Protein AF-A0A8E5ES76-F1 (afdb_monomer_lite)

Sequence (83 aa):
FFDPAGGGDPVLFQHLFWFFGHPEVYVIIFPAFGIISQVVSTFSHRPVFGYIGMVYAMIGIAVFGFMVWAHHMFTVGLSADAA

Organism: NCBI:txid2811089

Foldseek 3Di:
DPDVVVPHNVVVVLCVCLLPVQLVVLVVCVVVVVVVQVVCCVVVVHHRPPVVVVVVVSVVCNVCSNVPSCVVVPPVDDPPVSD

pLDDT: mean 96.32, std 4.77, range [61.78, 98.62]

Secondary structure (DSSP, 8-state):
---GGGT--HHHHHHHHHHHHHHHHHHHHHHHHHHHHHHHHHHHTSPPTTHHHHHHHHHHHHHHTTS-GGGGGTTS---GGG-

Radius of gyration: 18.64 Å; chains: 1; bounding box: 39×19×57 Å

Structure (mmCIF, N/CA/C/O backbone):
data_AF-A0A8E5ES76-F1
#
_entry.id   AF-A0A8E5ES76-F1
#
loop_
_atom_site.group_PDB
_atom_site.id
_atom_site.type_symbol
_atom_site.label_atom_id
_atom_site.label_alt_id
_atom_site.label_comp_id
_atom_site.label_asym_id
_atom_site.label_entity_id
_atom_site.label_seq_id
_atom_site.pdbx_PDB_ins_code
_atom_site.Cartn_x
_atom_site.Cartn_y
_atom_site.Cartn_z
_atom_site.occupancy
_atom_site.B_iso_or_equiv
_atom_site.auth_seq_id
_atom_site.auth_comp_id
_atom_site.auth_asym_id
_atom_site.auth_atom_id
_atom_site.pdbx_PDB_model_num
ATOM 1 N N . PHE A 1 1 ? 7.159 7.124 -25.321 1.00 90.75 1 PHE A N 1
ATOM 2 C CA . PHE A 1 1 ? 7.447 6.766 -23.915 1.00 9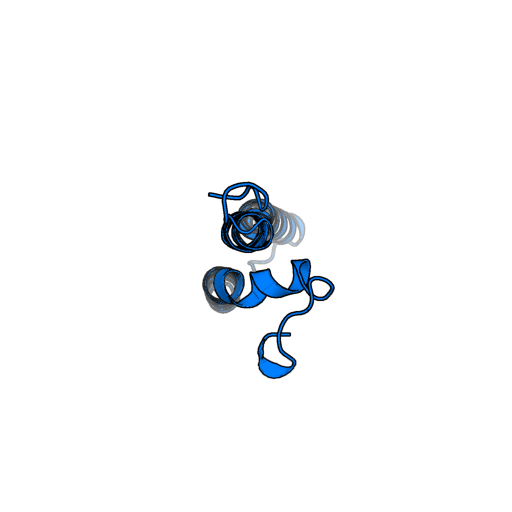0.75 1 PHE A CA 1
ATOM 3 C C . PHE A 1 1 ? 7.436 5.262 -23.697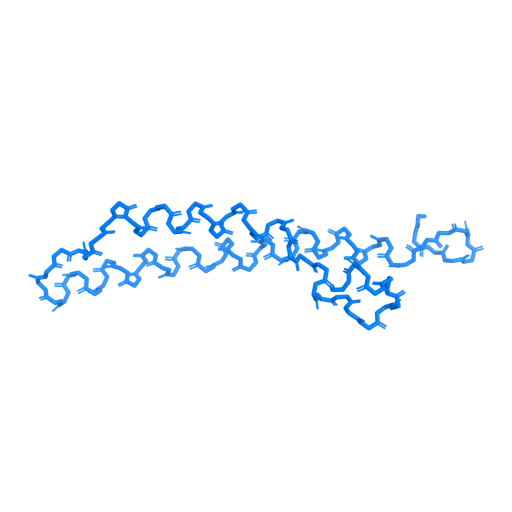 1.00 90.75 1 PHE A C 1
ATOM 5 O O . PHE A 1 1 ? 8.448 4.756 -23.244 1.00 90.75 1 PHE A O 1
ATOM 12 N N . PHE A 1 2 ? 6.359 4.549 -24.049 1.00 97.56 2 PHE A N 1
ATOM 13 C CA . PHE A 1 2 ? 6.249 3.102 -23.783 1.00 97.56 2 PHE A CA 1
ATOM 14 C C . PHE A 1 2 ? 6.305 2.206 -25.032 1.00 97.56 2 PHE A C 1
ATOM 16 O O . PHE A 1 2 ? 6.385 0.995 -24.888 1.00 97.56 2 PHE A O 1
ATOM 23 N N . ASP A 1 3 ? 6.241 2.777 -26.242 1.00 97.06 3 ASP A N 1
ATOM 24 C CA . ASP A 1 3 ? 6.306 2.022 -27.503 1.00 97.06 3 ASP A CA 1
ATOM 25 C C . ASP A 1 3 ? 7.754 1.599 -27.821 1.00 97.06 3 ASP A C 1
ATOM 27 O O . ASP A 1 3 ? 8.579 2.482 -28.094 1.00 97.06 3 ASP A O 1
ATOM 31 N N . PRO A 1 4 ? 8.069 0.290 -27.843 1.00 95.50 4 PRO A N 1
ATOM 32 C CA . PRO A 1 4 ? 9.401 -0.201 -28.185 1.00 95.50 4 PRO A CA 1
ATOM 33 C C . PRO A 1 4 ? 9.857 0.181 -29.594 1.00 95.50 4 PRO A C 1
ATOM 35 O O . PRO A 1 4 ? 11.046 0.419 -29.799 1.00 95.50 4 PRO A O 1
ATOM 38 N N . ALA A 1 5 ? 8.939 0.278 -30.567 1.00 97.06 5 ALA A N 1
ATOM 39 C CA . ALA A 1 5 ? 9.285 0.628 -31.947 1.00 97.06 5 ALA A CA 1
ATOM 40 C C . ALA A 1 5 ? 9.849 2.057 -32.055 1.00 97.06 5 ALA A C 1
ATOM 42 O O . ALA A 1 5 ? 10.628 2.354 -32.958 1.00 97.06 5 ALA A O 1
ATOM 43 N N . GLY A 1 6 ? 9.492 2.922 -31.100 1.00 96.31 6 GLY A N 1
ATOM 44 C CA . GLY A 1 6 ? 10.027 4.273 -30.937 1.00 96.31 6 GLY A CA 1
ATOM 45 C C . GLY A 1 6 ? 11.102 4.407 -29.851 1.00 96.31 6 GLY A C 1
ATOM 46 O O . GLY A 1 6 ? 11.367 5.529 -29.423 1.00 96.31 6 GLY A O 1
ATOM 47 N N . GLY A 1 7 ? 11.680 3.303 -29.358 1.00 95.81 7 GLY A N 1
ATOM 48 C CA . GLY A 1 7 ? 12.700 3.306 -28.296 1.00 95.81 7 GLY A CA 1
ATOM 49 C C . GLY A 1 7 ? 12.162 3.502 -26.871 1.00 95.81 7 GLY A C 1
ATOM 50 O O . GLY A 1 7 ? 12.926 3.836 -25.970 1.00 95.81 7 GLY A O 1
ATOM 51 N N . GLY A 1 8 ? 10.852 3.349 -26.662 1.00 96.94 8 GLY A N 1
ATOM 52 C CA . GLY A 1 8 ? 10.219 3.356 -25.344 1.00 96.94 8 GLY A CA 1
ATOM 53 C C . GLY A 1 8 ? 10.288 2.007 -24.623 1.00 96.94 8 GLY A C 1
ATOM 54 O O . GLY A 1 8 ? 10.656 0.995 -25.212 1.00 96.94 8 GLY A O 1
ATOM 55 N N . ASP A 1 9 ? 9.882 1.997 -23.352 1.00 96.88 9 ASP A N 1
ATOM 56 C CA . ASP A 1 9 ? 9.881 0.795 -22.512 1.00 96.88 9 ASP A CA 1
ATOM 57 C C . ASP A 1 9 ? 8.474 0.503 -21.948 1.00 96.88 9 ASP A C 1
ATOM 59 O O . ASP A 1 9 ? 7.952 1.299 -21.164 1.00 96.88 9 ASP A O 1
ATOM 63 N N . PRO A 1 10 ? 7.828 -0.620 -22.304 1.00 95.94 10 PRO A N 1
ATOM 64 C CA . PRO A 1 10 ? 6.528 -0.995 -21.757 1.00 95.94 10 PRO A CA 1
ATOM 65 C C . PRO A 1 10 ? 6.591 -1.405 -20.274 1.00 95.94 10 PRO A C 1
ATOM 67 O O . PRO A 1 10 ? 5.576 -1.319 -19.581 1.00 95.94 10 PRO A O 1
ATOM 70 N N . VAL A 1 11 ? 7.752 -1.816 -19.749 1.00 97.12 11 VAL A N 1
ATOM 71 C CA . VAL A 1 11 ? 7.938 -2.145 -18.322 1.00 97.12 11 VAL A CA 1
ATOM 72 C C . VAL A 1 11 ? 7.944 -0.876 -17.466 1.00 97.12 11 VAL A C 1
ATOM 74 O O . VAL A 1 11 ? 7.426 -0.888 -16.348 1.00 97.12 11 VAL A O 1
ATOM 77 N N . LEU A 1 12 ? 8.392 0.259 -18.012 1.00 96.88 12 LEU A N 1
ATOM 78 C CA . LEU A 1 12 ? 8.260 1.562 -17.356 1.00 96.88 12 LEU A CA 1
ATOM 79 C C . LEU A 1 12 ? 6.797 1.889 -17.019 1.00 96.88 12 LEU A C 1
ATOM 81 O O . LEU A 1 12 ? 6.520 2.387 -15.929 1.00 96.88 12 LEU A O 1
ATOM 85 N N . PHE A 1 13 ? 5.849 1.579 -17.914 1.00 97.69 13 PHE A N 1
ATOM 86 C CA . PHE A 1 13 ? 4.426 1.753 -17.609 1.00 97.69 13 PHE A CA 1
ATOM 87 C C . PHE A 1 13 ? 4.006 0.895 -16.411 1.00 97.69 13 PHE A C 1
ATOM 89 O O . PHE A 1 13 ? 3.302 1.389 -15.536 1.00 97.69 13 PHE A O 1
ATOM 96 N N . GLN A 1 14 ? 4.471 -0.355 -16.333 1.00 97.81 14 GLN A N 1
ATOM 97 C CA . GLN A 1 14 ? 4.155 -1.247 -15.214 1.00 97.81 14 GLN A CA 1
ATOM 98 C C . GLN A 1 14 ? 4.699 -0.717 -13.885 1.00 97.81 14 GLN A C 1
ATOM 100 O O . GLN A 1 14 ? 3.970 -0.733 -12.898 1.00 97.81 14 GLN A O 1
ATOM 105 N N . HIS A 1 15 ? 5.926 -0.186 -13.852 1.00 97.50 15 HIS A N 1
ATOM 106 C CA . HIS A 1 15 ? 6.464 0.436 -12.639 1.00 97.50 15 HIS A CA 1
ATOM 107 C C . HIS A 1 15 ? 5.600 1.609 -12.178 1.00 97.50 15 HIS A C 1
ATOM 109 O O . HIS A 1 15 ? 5.247 1.674 -11.006 1.00 97.50 15 HIS A O 1
ATOM 115 N N . LEU A 1 16 ? 5.231 2.513 -13.090 1.00 98.00 16 LEU A N 1
ATOM 116 C CA . LEU A 1 16 ? 4.401 3.674 -12.762 1.00 98.00 16 LEU A CA 1
ATOM 117 C C . LEU A 1 16 ? 2.995 3.260 -12.318 1.00 98.00 16 LEU A C 1
ATOM 119 O O . LEU A 1 16 ? 2.477 3.778 -11.330 1.00 98.00 16 LEU A O 1
ATOM 123 N N . PHE A 1 17 ? 2.395 2.309 -13.033 1.00 98.44 17 PHE A N 1
ATOM 124 C CA . PHE A 1 17 ? 1.068 1.802 -12.730 1.00 98.44 17 PHE A CA 1
ATOM 125 C C . PHE A 1 17 ? 1.038 1.122 -11.366 1.00 98.44 17 PHE A C 1
ATOM 127 O O . PHE A 1 17 ? 0.195 1.468 -10.549 1.00 98.44 17 PHE A O 1
ATOM 134 N N . TRP A 1 18 ? 1.968 0.211 -11.075 1.00 98.56 18 TRP A N 1
ATOM 135 C CA . TRP A 1 18 ? 1.965 -0.521 -9.810 1.00 98.56 18 TRP A CA 1
ATOM 136 C C . TRP A 1 18 ? 2.463 0.302 -8.628 1.00 98.56 18 TRP A C 1
ATOM 138 O O . TRP A 1 18 ? 1.956 0.109 -7.523 1.00 98.56 18 TRP A O 1
ATOM 148 N N . PHE A 1 19 ? 3.366 1.264 -8.845 1.00 98.06 19 PHE A N 1
ATOM 149 C CA . PHE A 1 19 ? 3.740 2.232 -7.811 1.00 98.06 19 PHE A CA 1
ATOM 150 C C . PHE A 1 19 ? 2.525 3.017 -7.301 1.00 98.06 19 PHE A C 1
ATOM 152 O O . PHE A 1 19 ? 2.477 3.366 -6.129 1.00 98.06 19 PHE A O 1
ATOM 159 N N . PHE A 1 20 ? 1.522 3.252 -8.152 1.00 98.19 20 PHE A N 1
ATOM 160 C CA . PHE A 1 20 ? 0.216 3.764 -7.737 1.00 98.19 20 PHE A CA 1
ATOM 161 C C . PHE A 1 20 ? -0.729 2.652 -7.248 1.00 98.19 20 PHE A C 1
ATOM 163 O O . PHE A 1 20 ? -1.292 2.746 -6.158 1.00 98.19 20 PHE A O 1
ATOM 170 N N . GLY A 1 21 ? -0.904 1.597 -8.042 1.00 98.38 21 GLY A N 1
ATOM 171 C CA . GLY A 1 21 ? -1.947 0.592 -7.850 1.00 98.38 21 GLY A CA 1
ATOM 172 C C . GLY A 1 21 ? -1.765 -0.235 -6.582 1.00 98.38 21 GLY A C 1
ATOM 173 O O . GLY A 1 21 ? -2.741 -0.695 -5.993 1.00 98.38 21 GLY A O 1
ATOM 174 N N . HIS A 1 22 ? -0.530 -0.412 -6.105 1.00 98.50 22 HIS A N 1
ATOM 175 C CA . HIS A 1 22 ? -0.322 -1.108 -4.845 1.00 98.50 22 HIS A CA 1
ATOM 176 C C . HIS A 1 22 ? -0.668 -0.254 -3.608 1.00 98.50 22 HIS A C 1
ATOM 178 O O . HIS A 1 22 ? -1.435 -0.724 -2.768 1.00 98.50 22 HIS A O 1
ATOM 184 N N . PRO A 1 23 ? -0.240 1.01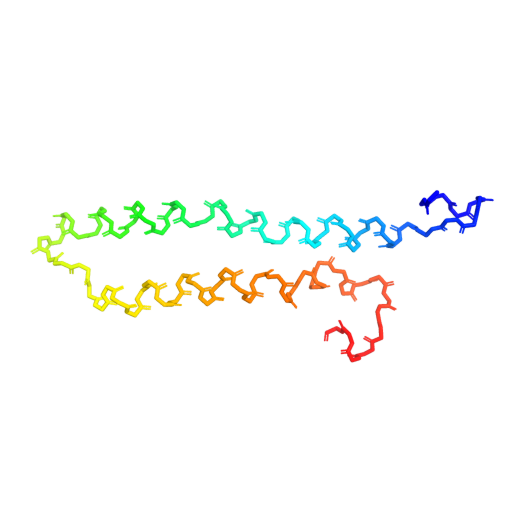4 -3.496 1.00 98.31 23 PRO A N 1
ATOM 185 C CA . PRO A 1 23 ? -0.820 1.935 -2.520 1.00 98.31 23 PRO A CA 1
ATOM 186 C C . PRO A 1 23 ? -2.347 2.080 -2.619 1.00 98.31 23 PRO A C 1
ATOM 188 O O . PRO A 1 23 ? -3.010 2.166 -1.586 1.00 98.31 23 PRO A O 1
ATOM 191 N N . GLU A 1 24 ? -2.929 2.061 -3.824 1.00 98.38 24 GLU A N 1
ATOM 192 C CA . GLU A 1 24 ? -4.383 2.182 -4.023 1.00 98.38 24 GLU A CA 1
ATOM 193 C C . GLU A 1 24 ? -5.170 1.094 -3.277 1.00 98.38 24 GLU A C 1
ATOM 195 O O . GLU A 1 24 ? -6.151 1.402 -2.594 1.00 98.38 24 GLU A O 1
ATOM 200 N N . VAL A 1 25 ? -4.719 -0.166 -3.314 1.00 98.19 25 VAL A N 1
ATOM 201 C CA . VAL A 1 25 ? -5.413 -1.232 -2.572 1.00 98.19 25 VAL A CA 1
ATOM 202 C C . VAL A 1 25 ? -5.380 -1.005 -1.054 1.00 98.19 25 VAL A C 1
ATOM 204 O O . VAL A 1 25 ? -6.326 -1.385 -0.361 1.00 98.19 25 VAL A O 1
ATOM 207 N N . TYR A 1 26 ? -4.358 -0.319 -0.524 1.00 98.00 26 TYR A N 1
ATOM 208 C CA . TYR A 1 26 ? -4.326 0.080 0.887 1.00 98.00 26 TYR A CA 1
ATOM 209 C C . TYR A 1 26 ? -5.251 1.260 1.196 1.00 98.00 26 TYR A C 1
ATOM 211 O O . TYR A 1 26 ? -5.902 1.275 2.242 1.00 98.00 26 TYR A O 1
ATOM 219 N N . VAL A 1 27 ? -5.378 2.220 0.278 1.00 97.06 27 VAL A N 1
ATOM 220 C CA . VAL A 1 27 ? -6.359 3.310 0.406 1.00 97.06 27 VAL A CA 1
ATOM 221 C C . VAL A 1 27 ? -7.779 2.748 0.498 1.00 97.06 27 VAL A C 1
ATOM 223 O O . VAL A 1 27 ? -8.576 3.238 1.293 1.00 97.06 27 VAL A O 1
ATOM 226 N N . ILE A 1 28 ? -8.086 1.689 -0.255 1.00 97.62 28 ILE A N 1
ATOM 227 C CA . ILE A 1 28 ? -9.397 1.026 -0.227 1.00 97.62 28 ILE A CA 1
ATOM 228 C C . ILE A 1 28 ? -9.612 0.240 1.076 1.00 97.62 28 ILE A C 1
ATOM 230 O O . ILE A 1 28 ? -10.716 0.258 1.627 1.00 97.62 28 ILE A O 1
ATOM 234 N N . ILE A 1 29 ? -8.586 -0.443 1.600 1.00 97.69 29 ILE A N 1
ATOM 235 C CA . ILE A 1 29 ? -8.748 -1.291 2.793 1.00 97.69 29 ILE A CA 1
ATOM 236 C C . ILE A 1 29 ? -8.771 -0.501 4.112 1.00 97.69 29 ILE A C 1
ATOM 238 O O . ILE A 1 29 ? -9.393 -0.940 5.079 1.00 97.69 29 ILE A O 1
ATOM 242 N N . PHE A 1 30 ? -8.155 0.683 4.178 1.00 97.81 30 PHE A N 1
ATOM 243 C CA . PHE A 1 30 ? -8.126 1.502 5.399 1.00 97.81 30 PHE A CA 1
ATOM 244 C C . PHE A 1 30 ? -9.512 1.915 5.921 1.00 97.81 30 PHE A C 1
ATOM 246 O O . PHE A 1 30 ? -9.764 1.737 7.118 1.00 97.81 30 PHE A O 1
ATOM 253 N N . PRO A 1 31 ? -10.452 2.387 5.081 1.00 97.62 31 PRO A N 1
ATOM 254 C CA . PRO A 1 31 ? -11.834 2.593 5.498 1.00 97.62 31 PRO A CA 1
ATOM 255 C C . PRO A 1 31 ? -12.476 1.328 6.074 1.00 97.62 31 PRO A C 1
ATOM 257 O O . PRO A 1 31 ? -13.163 1.402 7.093 1.00 97.62 31 PRO A O 1
ATOM 260 N N . ALA A 1 32 ? -12.217 0.160 5.475 1.00 97.88 32 ALA A N 1
ATOM 261 C CA . ALA A 1 32 ? -12.754 -1.105 5.965 1.00 97.88 32 ALA A CA 1
ATOM 262 C C . ALA A 1 32 ? -12.215 -1.447 7.365 1.00 97.88 32 ALA A C 1
ATOM 264 O O . ALA A 1 32 ? -12.999 -1.823 8.235 1.00 97.88 32 ALA A O 1
ATOM 265 N N . PHE A 1 33 ? -10.919 -1.241 7.630 1.00 98.00 33 PHE A N 1
ATOM 266 C CA . PHE A 1 33 ? -10.351 -1.400 8.976 1.00 98.00 33 PHE A CA 1
ATOM 267 C C . PHE A 1 33 ? -11.020 -0.483 10.002 1.00 98.00 33 PHE A C 1
ATOM 269 O O . PHE A 1 33 ? -11.356 -0.932 11.102 1.00 98.00 33 PHE A O 1
ATOM 276 N N . GLY A 1 34 ? -11.273 0.777 9.640 1.00 96.00 34 GLY A N 1
ATOM 277 C CA . GLY A 1 34 ? -11.993 1.721 10.494 1.00 96.00 34 GLY A CA 1
ATOM 278 C C . GLY A 1 34 ? -13.418 1.254 10.806 1.00 96.00 34 GLY A C 1
ATOM 279 O O . GLY A 1 34 ? -13.805 1.198 11.974 1.00 96.00 34 GLY A O 1
ATOM 280 N N . ILE A 1 35 ? -14.175 0.856 9.778 1.00 98.25 35 ILE A N 1
ATOM 281 C CA . ILE A 1 35 ? -15.552 0.361 9.921 1.00 98.25 35 ILE A CA 1
ATOM 282 C C . ILE A 1 35 ? -15.588 -0.883 10.812 1.00 98.25 35 ILE A C 1
ATOM 284 O O . ILE A 1 35 ? -16.355 -0.921 11.772 1.00 98.25 35 ILE A O 1
ATOM 288 N N . ILE A 1 36 ? -14.735 -1.876 10.543 1.00 98.12 36 ILE A N 1
ATOM 289 C CA . ILE A 1 36 ? -14.664 -3.113 11.333 1.00 98.12 36 ILE A CA 1
ATOM 290 C C . ILE A 1 36 ? -14.335 -2.796 12.794 1.00 98.12 36 ILE A C 1
ATOM 292 O O . ILE A 1 36 ? -14.987 -3.327 13.692 1.00 98.12 36 ILE A O 1
ATOM 296 N N . SER A 1 37 ? -13.380 -1.897 13.047 1.00 97.38 37 SER A N 1
ATOM 297 C CA . SER A 1 37 ? -12.990 -1.512 14.410 1.00 97.38 37 SER A CA 1
ATOM 298 C C . SER A 1 37 ? -14.156 -0.906 15.192 1.00 97.38 37 SER A C 1
ATOM 300 O O . SER A 1 37 ? -14.359 -1.247 16.358 1.00 97.38 37 SER A O 1
ATOM 302 N N . GLN A 1 38 ? -14.954 -0.050 14.545 1.00 97.50 38 GLN A N 1
ATOM 303 C CA . GLN A 1 38 ? -16.141 0.546 15.160 1.00 97.50 38 GLN A CA 1
ATOM 304 C C . GLN A 1 38 ? -17.235 -0.495 15.399 1.00 97.50 38 GLN A C 1
ATOM 306 O O . GLN A 1 38 ? -17.714 -0.616 16.521 1.00 97.50 38 GLN A O 1
ATOM 311 N N . VAL A 1 39 ? -17.575 -1.305 14.390 1.00 98.50 39 VAL A N 1
ATOM 312 C CA . VAL A 1 39 ? -18.588 -2.368 14.506 1.00 98.50 39 VAL A CA 1
ATOM 313 C C . VAL A 1 39 ? -18.239 -3.323 15.650 1.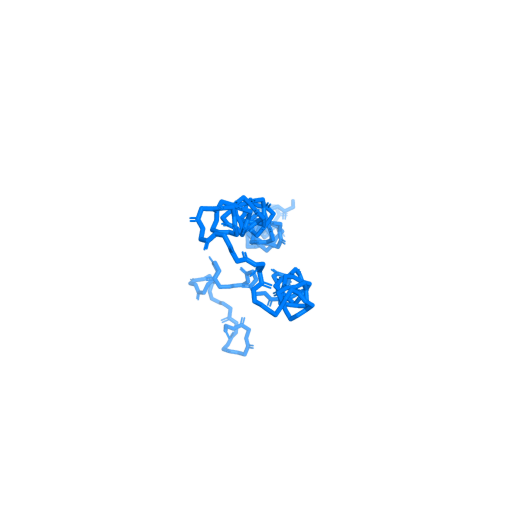00 98.50 39 VAL A C 1
ATOM 315 O O . VAL A 1 39 ? -19.066 -3.566 16.528 1.00 98.50 39 VAL A O 1
ATOM 318 N N . VAL A 1 40 ? -17.000 -3.820 15.697 1.00 98.31 40 VAL A N 1
ATOM 319 C CA . VAL A 1 40 ? -16.548 -4.721 16.765 1.00 98.31 40 VAL A CA 1
ATOM 320 C C . VAL A 1 40 ? -16.613 -4.028 18.123 1.00 98.31 40 VAL A C 1
ATOM 322 O O . VAL A 1 40 ? -17.132 -4.620 19.069 1.00 98.31 40 VAL A O 1
ATOM 325 N N . SER A 1 41 ? -16.145 -2.781 18.244 1.00 98.31 41 SER A N 1
ATOM 326 C CA . SER A 1 41 ? -16.194 -2.052 19.516 1.00 98.31 41 SER A CA 1
ATOM 327 C C . SER A 1 41 ? -17.632 -1.851 20.009 1.00 98.31 41 SER A C 1
ATOM 329 O O . SER A 1 41 ? -17.931 -2.129 21.173 1.00 98.31 41 SER A O 1
ATOM 331 N N . THR A 1 42 ? -18.544 -1.458 19.116 1.00 98.44 42 THR A N 1
ATOM 332 C CA . THR A 1 42 ? -19.958 -1.238 19.435 1.00 98.44 42 THR A CA 1
ATOM 333 C C . THR A 1 42 ? -20.639 -2.521 19.898 1.00 98.44 42 THR A C 1
ATOM 335 O O . THR A 1 42 ? -21.202 -2.551 20.989 1.00 98.44 42 THR A O 1
ATOM 338 N N . PHE A 1 43 ? -20.573 -3.599 19.112 1.00 98.62 43 PHE A N 1
ATOM 339 C CA . PHE A 1 43 ? -21.340 -4.815 19.407 1.00 98.62 43 PHE A CA 1
ATOM 340 C C . PHE A 1 43 ? -20.691 -5.717 20.465 1.00 98.62 43 PHE A C 1
ATOM 342 O O . PHE A 1 43 ? -21.384 -6.517 21.093 1.00 98.62 43 PHE A O 1
ATOM 349 N N . SER A 1 44 ? -19.390 -5.567 20.731 1.00 98.25 44 SER A N 1
ATOM 350 C CA . SER A 1 44 ? -18.736 -6.236 21.866 1.00 98.25 44 SER A CA 1
ATOM 351 C C . SER A 1 44 ? -18.904 -5.490 23.192 1.00 98.25 44 SER A C 1
ATOM 353 O O . SER A 1 44 ? -18.585 -6.052 24.239 1.00 98.25 44 SER A O 1
ATOM 355 N N . HIS A 1 45 ? -19.399 -4.244 23.171 1.00 98.00 45 HIS A N 1
ATOM 356 C CA . HIS A 1 45 ? -19.452 -3.349 24.333 1.00 98.00 45 HIS A CA 1
ATOM 357 C C . HIS A 1 45 ? -18.081 -3.183 25.016 1.00 98.00 45 HIS A C 1
ATOM 359 O O . HIS A 1 45 ? -17.979 -3.038 26.238 1.00 98.00 45 HIS A O 1
ATOM 365 N N . ARG A 1 46 ? -17.000 -3.238 24.229 1.00 97.75 46 ARG A N 1
ATOM 366 C CA . ARG A 1 46 ? -15.617 -3.051 24.680 1.00 97.75 46 ARG A CA 1
ATOM 367 C C . ARG A 1 46 ? -14.923 -2.022 23.786 1.00 97.75 46 ARG A C 1
ATOM 369 O O . ARG A 1 46 ? -15.195 -1.973 22.587 1.00 97.75 46 ARG A O 1
ATOM 376 N N . PRO A 1 47 ? -14.014 -1.199 24.331 1.00 97.06 47 PRO A N 1
ATOM 377 C CA . PRO A 1 47 ? -13.201 -0.321 23.500 1.00 97.06 47 PRO A CA 1
ATOM 378 C C . PRO A 1 47 ? -12.270 -1.141 22.600 1.00 97.06 47 PRO A C 1
ATOM 380 O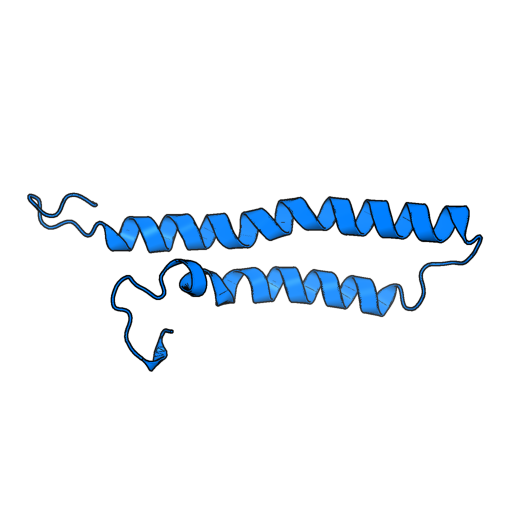 O . PRO A 1 47 ? -11.939 -2.289 22.909 1.00 97.06 47 PRO A O 1
ATOM 383 N N . VAL A 1 48 ? -11.796 -0.527 21.515 1.00 97.12 48 VAL A N 1
ATOM 384 C CA . VAL A 1 48 ? -10.745 -1.107 20.670 1.00 97.12 48 VAL A CA 1
ATOM 385 C C . VAL A 1 48 ? -9.500 -1.372 21.521 1.00 97.12 48 VAL A C 1
ATOM 387 O O . VAL A 1 48 ? -8.902 -0.452 22.086 1.00 97.12 48 VAL A O 1
ATOM 390 N N . PHE A 1 49 ? -9.104 -2.640 21.612 1.00 96.56 49 PHE A N 1
ATOM 391 C CA . PHE A 1 49 ? -7.897 -3.037 22.326 1.00 96.56 49 PHE A CA 1
ATOM 392 C C . PHE A 1 49 ? -6.656 -2.490 21.613 1.00 96.56 49 PHE A C 1
ATOM 394 O O . PHE A 1 49 ? -6.470 -2.712 20.419 1.00 96.56 49 PHE A O 1
ATOM 401 N N . GLY A 1 50 ? -5.802 -1.771 22.347 1.00 96.81 50 GLY A N 1
ATOM 402 C CA . GLY A 1 50 ? -4.540 -1.268 21.804 1.00 96.81 50 GLY A CA 1
ATOM 403 C C . GLY A 1 50 ? -4.698 -0.199 20.718 1.00 96.81 50 GLY A C 1
ATOM 404 O O . GLY A 1 50 ? -3.919 -0.197 19.771 1.00 96.81 50 GLY A O 1
ATOM 405 N N . TYR A 1 51 ? -5.665 0.720 20.846 1.00 96.12 51 TYR A N 1
ATOM 406 C CA . TYR A 1 51 ? -5.942 1.782 19.863 1.00 96.12 51 TYR A CA 1
ATOM 407 C C . TYR A 1 51 ? -4.686 2.483 19.309 1.00 96.12 51 TYR A C 1
ATOM 409 O O . TYR A 1 51 ? -4.530 2.598 18.098 1.00 96.12 51 TYR A O 1
ATOM 417 N N . ILE A 1 52 ? -3.755 2.901 20.175 1.00 97.94 52 ILE A N 1
ATOM 418 C CA . ILE A 1 52 ? -2.505 3.550 19.740 1.00 97.94 52 ILE A CA 1
ATOM 419 C C . ILE A 1 52 ? -1.647 2.610 18.879 1.00 97.94 52 ILE A C 1
ATOM 421 O O . ILE A 1 52 ? -1.109 3.030 17.858 1.00 97.94 52 ILE A O 1
ATOM 425 N N . GLY A 1 53 ? -1.569 1.326 19.241 1.00 98.06 53 GLY A N 1
ATOM 426 C CA . GLY A 1 53 ? -0.885 0.307 18.441 1.00 98.06 53 GLY A CA 1
ATOM 427 C C . GLY A 1 53 ? -1.549 0.092 17.081 1.00 98.06 53 GLY A C 1
ATOM 428 O O . GLY A 1 53 ? -0.854 0.013 16.075 1.00 98.06 53 GLY A O 1
ATOM 429 N N . MET A 1 54 ? -2.884 0.083 17.026 1.00 97.50 54 MET A N 1
ATOM 430 C CA . MET A 1 54 ? -3.636 0.020 15.769 1.00 97.50 54 MET A CA 1
ATOM 431 C C . MET A 1 54 ? -3.352 1.237 14.874 1.00 97.50 54 MET A C 1
ATOM 433 O O . MET A 1 54 ? -3.125 1.075 13.679 1.00 97.50 54 MET A O 1
ATOM 437 N N . VAL A 1 55 ? -3.313 2.449 15.439 1.00 97.06 55 VAL A N 1
ATOM 438 C CA . VAL A 1 55 ? -2.967 3.670 14.691 1.00 97.06 55 VAL A CA 1
ATOM 439 C C . VAL A 1 55 ? -1.549 3.582 14.126 1.00 97.06 55 VAL A C 1
ATOM 441 O O . VAL A 1 55 ? -1.358 3.821 12.934 1.00 97.06 55 VAL A O 1
ATOM 444 N N . TYR A 1 56 ? -0.564 3.178 14.933 1.00 98.25 56 TYR A N 1
ATOM 445 C CA . TYR A 1 56 ? 0.802 2.990 14.439 1.00 98.25 56 TYR A CA 1
ATOM 446 C C . TYR A 1 56 ? 0.911 1.879 13.394 1.00 98.25 56 TYR A C 1
ATOM 448 O O . TYR A 1 56 ? 1.661 2.035 12.434 1.00 98.25 56 TYR A O 1
ATOM 456 N N . ALA A 1 57 ? 0.139 0.799 13.523 1.00 97.56 57 ALA A N 1
ATOM 457 C CA . ALA A 1 57 ? 0.083 -0.249 12.511 1.00 97.56 57 ALA A CA 1
ATOM 458 C C . ALA A 1 57 ? -0.458 0.285 11.176 1.00 97.56 57 ALA A C 1
ATOM 460 O O . ALA A 1 57 ? 0.136 0.023 10.135 1.00 97.56 57 ALA A O 1
ATOM 461 N N . MET A 1 58 ? -1.528 1.088 11.191 1.00 97.50 58 MET A N 1
ATOM 462 C CA . MET A 1 58 ? -2.070 1.704 9.972 1.00 97.50 58 MET A CA 1
ATOM 463 C C . MET A 1 58 ? -1.079 2.676 9.322 1.00 97.50 58 MET A C 1
ATOM 465 O O . MET A 1 58 ? -0.906 2.642 8.107 1.00 97.50 58 MET A O 1
ATOM 469 N N . ILE A 1 59 ? -0.375 3.493 10.115 1.00 97.69 59 ILE A N 1
ATOM 470 C CA . ILE A 1 59 ? 0.700 4.363 9.606 1.00 97.69 59 ILE A CA 1
ATOM 471 C C . ILE A 1 59 ? 1.826 3.519 8.993 1.00 97.69 59 ILE A C 1
ATOM 473 O O . ILE A 1 59 ? 2.302 3.830 7.904 1.00 97.69 59 ILE A O 1
ATOM 477 N N . GLY A 1 60 ? 2.221 2.432 9.660 1.00 98.19 60 GLY A N 1
ATOM 478 C CA . GLY A 1 60 ? 3.217 1.494 9.150 1.00 98.19 60 GLY A CA 1
ATOM 479 C C . GLY A 1 60 ? 2.811 0.915 7.797 1.00 98.19 60 GLY A C 1
ATOM 480 O O . GLY A 1 60 ? 3.587 0.994 6.851 1.00 98.19 60 GLY A O 1
ATOM 481 N N . ILE A 1 61 ? 1.580 0.411 7.668 1.00 97.81 61 ILE A N 1
ATOM 482 C CA . ILE A 1 61 ? 1.051 -0.100 6.394 1.00 97.81 61 ILE A CA 1
ATOM 483 C C . ILE A 1 61 ? 1.077 0.991 5.318 1.00 97.81 61 ILE A C 1
ATOM 485 O O . ILE A 1 61 ? 1.465 0.712 4.189 1.00 97.81 61 ILE A O 1
ATOM 489 N N . ALA A 1 62 ? 0.723 2.233 5.659 1.00 96.31 62 ALA A N 1
ATOM 490 C CA . ALA A 1 62 ? 0.731 3.339 4.706 1.00 96.31 62 ALA A CA 1
ATOM 491 C C . ALA A 1 62 ? 2.138 3.607 4.152 1.00 96.31 62 ALA A C 1
ATOM 493 O O . ALA A 1 62 ? 2.292 3.807 2.953 1.00 96.31 62 ALA A O 1
ATOM 494 N N . VAL A 1 63 ? 3.164 3.580 5.009 1.00 97.44 63 VAL A N 1
ATOM 495 C CA . VAL A 1 63 ? 4.563 3.788 4.606 1.00 97.44 63 VAL A CA 1
ATOM 496 C C . VAL A 1 63 ? 5.094 2.590 3.819 1.00 97.44 63 VAL A C 1
ATOM 498 O O . VAL A 1 63 ? 5.593 2.756 2.706 1.00 97.44 63 VAL A O 1
ATOM 501 N N . PHE A 1 64 ? 4.961 1.377 4.361 1.00 97.25 64 PHE A N 1
ATOM 502 C CA . PHE A 1 64 ? 5.463 0.163 3.714 1.00 97.25 64 PHE A CA 1
ATOM 503 C C . PHE A 1 64 ? 4.722 -0.164 2.414 1.00 97.25 64 PHE A C 1
ATOM 505 O O . PHE A 1 64 ? 5.303 -0.779 1.522 1.00 97.25 64 PHE A O 1
ATOM 512 N N . GLY A 1 65 ? 3.483 0.306 2.249 1.00 96.38 65 GLY A N 1
ATOM 513 C CA . GLY A 1 65 ? 2.715 0.122 1.022 1.00 96.38 65 GLY A CA 1
ATOM 514 C C . GLY A 1 65 ? 3.337 0.775 -0.216 1.00 96.38 65 GLY A C 1
ATOM 515 O O . GLY A 1 65 ? 3.100 0.311 -1.328 1.00 96.38 65 GLY A O 1
ATOM 516 N N . PHE A 1 66 ? 4.201 1.781 -0.046 1.00 96.94 66 PHE A N 1
ATOM 517 C CA . PHE A 1 66 ? 4.981 2.364 -1.144 1.00 96.94 66 PHE A CA 1
ATOM 518 C C . PHE A 1 66 ? 6.278 1.607 -1.458 1.00 96.94 66 PHE A C 1
ATOM 520 O O . PHE A 1 66 ? 6.970 1.981 -2.397 1.00 96.94 66 PHE A O 1
ATOM 527 N N . MET A 1 67 ? 6.638 0.565 -0.701 1.00 96.56 67 MET A N 1
ATOM 528 C CA . MET A 1 67 ? 7.923 -0.140 -0.839 1.00 96.56 67 MET A CA 1
ATOM 529 C C . MET A 1 67 ? 7.822 -1.498 -1.537 1.00 96.56 67 MET A C 1
ATOM 531 O O . MET A 1 67 ? 8.846 -2.109 -1.816 1.00 96.56 67 MET A O 1
ATOM 535 N N . VAL A 1 68 ? 6.611 -1.990 -1.804 1.00 97.25 68 VAL A N 1
ATOM 536 C CA . VAL A 1 68 ? 6.403 -3.393 -2.209 1.00 97.25 68 VAL A CA 1
ATOM 537 C C . VAL A 1 68 ? 5.724 -3.546 -3.575 1.00 97.25 68 VAL A C 1
ATOM 539 O O . VAL A 1 68 ? 5.432 -4.654 -3.997 1.00 97.25 68 VAL A O 1
ATOM 542 N N . TRP A 1 69 ? 5.500 -2.462 -4.326 1.00 98.19 69 TRP A N 1
ATOM 543 C CA . TRP A 1 69 ? 4.776 -2.525 -5.607 1.00 98.19 69 TRP A CA 1
ATOM 544 C C . TRP A 1 69 ? 5.376 -3.503 -6.633 1.00 98.19 69 TRP A C 1
ATOM 546 O O . TRP A 1 69 ? 4.648 -4.034 -7.474 1.00 98.19 69 TRP A O 1
ATOM 556 N N . ALA A 1 70 ? 6.688 -3.752 -6.554 1.00 96.94 70 ALA A N 1
ATOM 557 C CA . ALA A 1 70 ? 7.415 -4.644 -7.449 1.00 96.94 70 ALA A CA 1
ATOM 558 C C . ALA A 1 70 ? 6.910 -6.098 -7.409 1.00 96.94 70 ALA A C 1
ATOM 560 O O . ALA A 1 70 ? 7.105 -6.818 -8.388 1.00 96.94 70 ALA A O 1
ATOM 561 N N . HIS A 1 71 ? 6.181 -6.526 -6.364 1.00 96.88 71 HIS A N 1
ATOM 562 C CA . HIS A 1 71 ? 5.613 -7.882 -6.329 1.00 96.88 71 HIS A CA 1
ATOM 563 C C . HIS A 1 71 ? 4.593 -8.170 -7.425 1.00 96.88 71 HIS A C 1
ATOM 565 O O . HIS A 1 71 ? 4.349 -9.327 -7.753 1.00 96.88 71 HIS A O 1
ATOM 571 N N . HIS A 1 72 ? 4.014 -7.136 -8.038 1.00 97.88 72 HIS A N 1
ATOM 572 C CA . HIS A 1 72 ? 3.128 -7.303 -9.194 1.00 97.88 72 HIS A CA 1
ATOM 573 C C . HIS A 1 72 ? 3.898 -7.577 -10.492 1.00 97.88 72 HIS A C 1
ATOM 575 O O . HIS A 1 72 ? 3.297 -7.864 -11.523 1.00 97.88 72 HIS A O 1
ATOM 581 N N . MET A 1 73 ? 5.226 -7.471 -10.449 1.00 97.50 73 MET A N 1
ATOM 582 C CA . MET A 1 73 ? 6.118 -7.488 -11.604 1.00 97.50 73 MET A CA 1
ATOM 583 C C . MET A 1 73 ? 7.148 -8.624 -11.537 1.00 97.50 73 MET A C 1
ATOM 585 O O . MET A 1 73 ? 8.077 -8.644 -12.334 1.00 97.50 73 MET A O 1
ATOM 589 N N . PHE A 1 74 ? 7.008 -9.605 -10.640 1.00 95.50 74 PHE A N 1
ATOM 590 C CA . PHE A 1 74 ? 8.025 -10.656 -10.453 1.00 95.50 74 PHE A CA 1
ATOM 591 C C . PHE A 1 74 ? 8.379 -11.456 -11.714 1.00 95.50 74 PHE A C 1
ATOM 593 O O . PHE A 1 74 ? 9.467 -12.017 -11.808 1.00 95.50 74 PHE A O 1
ATOM 600 N N . THR A 1 75 ? 7.494 -11.497 -12.707 1.00 95.69 75 THR A N 1
ATOM 601 C CA . THR A 1 75 ? 7.704 -12.247 -13.950 1.00 95.69 75 THR A CA 1
ATOM 602 C C . THR A 1 75 ? 8.212 -11.394 -15.114 1.00 95.69 75 THR A C 1
ATOM 604 O O . THR A 1 75 ? 8.433 -11.938 -16.194 1.00 95.69 75 THR A O 1
ATOM 607 N N . VAL A 1 76 ? 8.446 -10.086 -14.926 1.00 95.25 76 VAL A N 1
ATOM 608 C CA . VAL A 1 76 ? 8.926 -9.196 -16.008 1.00 95.25 76 VAL A CA 1
ATOM 609 C C . VAL A 1 76 ? 10.442 -9.264 -16.231 1.00 95.25 76 VAL A C 1
ATOM 611 O O . VAL A 1 76 ? 10.956 -8.582 -17.112 1.00 95.25 76 VAL A O 1
ATOM 614 N N . GLY A 1 77 ? 11.159 -10.088 -15.457 1.00 94.50 77 GLY A N 1
ATOM 615 C CA . GLY A 1 77 ? 12.612 -10.253 -15.567 1.00 94.50 77 GLY A CA 1
ATOM 616 C C . GLY A 1 77 ? 13.425 -9.229 -14.768 1.00 94.50 77 GLY A C 1
ATOM 617 O O . GLY A 1 77 ? 14.486 -8.811 -15.226 1.00 94.50 77 GLY A O 1
ATOM 618 N N . LEU A 1 78 ? 12.933 -8.815 -13.591 1.00 94.00 78 LEU A N 1
ATOM 619 C CA . LEU A 1 78 ? 13.707 -8.003 -12.642 1.00 94.00 78 LEU A CA 1
ATOM 620 C C . LEU A 1 78 ? 14.989 -8.737 -12.202 1.00 94.00 78 LEU A C 1
ATOM 622 O O . LEU A 1 78 ? 15.072 -9.966 -12.264 1.00 94.00 78 LEU A O 1
ATOM 626 N N . SER A 1 79 ? 15.998 -7.985 -11.746 1.00 93.25 79 SER A N 1
ATOM 627 C CA . SER A 1 79 ? 17.187 -8.586 -11.133 1.00 93.25 79 SER A CA 1
ATOM 628 C C . SER A 1 79 ? 16.811 -9.366 -9.870 1.00 93.25 79 SER A C 1
ATOM 630 O O . SER A 1 79 ? 15.822 -9.051 -9.211 1.00 93.25 79 SER A O 1
ATOM 632 N N . ALA A 1 80 ? 17.628 -10.357 -9.502 1.00 87.81 80 AL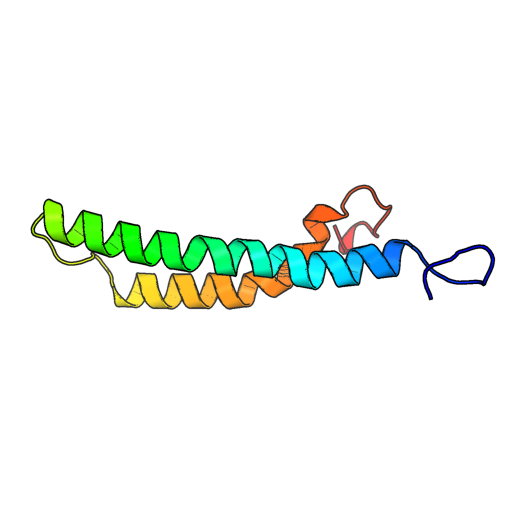A A N 1
ATOM 633 C CA . ALA A 1 80 ? 17.374 -11.192 -8.325 1.00 87.81 80 ALA A CA 1
ATOM 634 C C . ALA A 1 80 ? 17.256 -10.380 -7.021 1.00 87.81 80 ALA A C 1
ATOM 636 O O . ALA A 1 80 ? 16.477 -10.750 -6.154 1.00 87.81 80 ALA A O 1
ATOM 637 N N . ASP A 1 81 ? 17.980 -9.262 -6.916 1.00 87.88 81 ASP A N 1
ATOM 638 C CA . ASP A 1 81 ? 17.953 -8.379 -5.741 1.00 87.88 81 ASP A CA 1
ATOM 639 C C . ASP A 1 81 ? 16.760 -7.404 -5.727 1.00 87.88 81 ASP A C 1
ATOM 641 O O . ASP A 1 81 ? 16.534 -6.720 -4.732 1.00 87.88 81 ASP A O 1
ATOM 645 N N . ALA A 1 82 ? 16.044 -7.278 -6.849 1.00 77.31 82 ALA A N 1
ATOM 646 C CA . ALA A 1 82 ? 14.885 -6.395 -6.996 1.00 77.31 82 ALA A CA 1
ATOM 647 C C . ALA A 1 82 ? 13.543 -7.143 -6.886 1.00 77.31 82 ALA A C 1
ATOM 649 O O . ALA A 1 82 ? 12.492 -6.496 -6.909 1.00 77.31 82 ALA A O 1
ATOM 650 N N . ALA A 1 83 ? 13.591 -8.477 -6.814 1.00 61.78 83 ALA A N 1
ATOM 651 C CA . ALA A 1 83 ? 12.453 -9.353 -6.549 1.00 61.78 83 ALA A CA 1
ATOM 652 C C . ALA A 1 83 ? 12.250 -9.576 -5.041 1.00 61.78 83 ALA A C 1
ATOM 654 O O . ALA A 1 83 ? 13.226 -9.446 -4.272 1.00 61.78 83 ALA A O 1
#

InterPro domains:
  IPR000883 Cytochrome c oxidase subunit I [PF00115] (1-81)
  IPR000883 Cytochrome c oxidase subunit I [PR01165] (16-37)
  IPR000883 Cytochrome c oxidase subunit I [PR01165] (62-77)
  IPR000883 Cytochrome c oxidase subunit I [PTHR10422] (1-82)
  IPR023615 Cytochrome c oxidase, subunit I, copper-binding site [PS00077] (18-72)
  IPR023616 Cytochrome c oxidase-like, subunit I domain [PS50855] (1-83)
  IPR036927 Cytochrome c oxidase-like, subunit I superfamily [G3DSA:1.20.210.10] (1-83)
  IPR036927 Cytochrome c oxidase-like, subunit I superfamily [SSF81442] (1-82)